Protein AF-A0A7Y3TWT4-F1 (afdb_monomer_lite)

Secondary structure (DSSP, 8-state):
--HHHHHHHHHHHHHHHHHHHHHHHHHHHHHHHHHHHHHHHHHHHHHH---SSPPPP-TTSS--HHHHHHHHHHHHHH--SEEE-SS-SHHHHHHHHHHHHHT--EEE-

Structure (mmCIF, N/CA/C/O backbone):
data_AF-A0A7Y3TWT4-F1
#
_entry.id   AF-A0A7Y3TWT4-F1
#
loop_
_atom_site.group_PDB
_atom_site.id
_atom_site.type_symbol
_atom_site.label_atom_id
_atom_site.label_alt_id
_atom_site.label_comp_id
_atom_site.label_asym_id
_atom_site.label_entity_id
_atom_site.label_seq_id
_atom_site.pdbx_PDB_ins_code
_atom_site.Cartn_x
_atom_site.Cartn_y
_atom_site.Cartn_z
_atom_site.occupancy
_atom_site.B_iso_or_equiv
_atom_site.auth_seq_id
_atom_site.auth_comp_id
_atom_site.auth_asym_id
_atom_site.auth_atom_id
_atom_site.pdbx_PDB_model_num
ATOM 1 N N . MET A 1 1 ? 29.626 -4.152 -54.087 1.00 56.84 1 MET A N 1
ATOM 2 C CA . MET A 1 1 ? 28.195 -3.924 -53.787 1.00 56.84 1 MET A CA 1
ATOM 3 C C . MET A 1 1 ? 27.822 -4.365 -52.361 1.00 56.84 1 MET A C 1
ATOM 5 O O . MET A 1 1 ? 26.790 -3.924 -51.886 1.00 56.84 1 MET A O 1
ATOM 9 N N . ASP A 1 2 ? 28.680 -5.113 -51.644 1.00 67.94 2 ASP A N 1
ATOM 10 C CA . ASP A 1 2 ? 28.385 -5.653 -50.298 1.00 67.94 2 ASP A CA 1
ATOM 11 C C . ASP A 1 2 ? 28.730 -4.767 -49.086 1.00 67.94 2 ASP A C 1
ATOM 13 O O . ASP A 1 2 ? 28.070 -4.869 -48.056 1.00 67.94 2 ASP A O 1
ATOM 17 N N . GLN A 1 3 ? 29.730 -3.884 -49.170 1.00 75.25 3 GLN A N 1
ATOM 18 C CA . GLN A 1 3 ? 30.222 -3.148 -47.988 1.00 75.25 3 GLN A CA 1
ATOM 19 C C . GLN A 1 3 ? 29.195 -2.168 -47.404 1.00 75.25 3 GLN A C 1
ATOM 21 O O . GLN A 1 3 ? 28.999 -2.120 -46.197 1.00 75.25 3 GLN 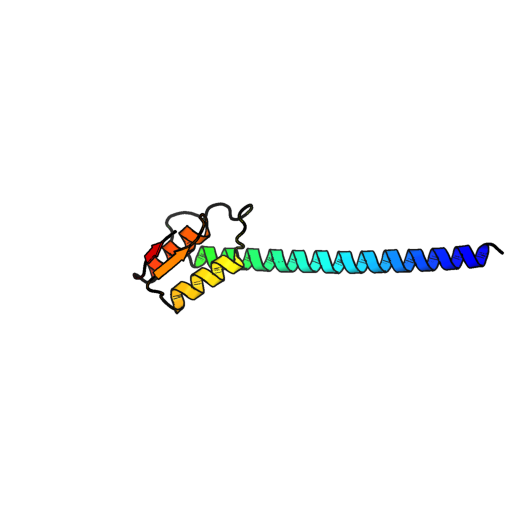A O 1
ATOM 26 N N . ASN A 1 4 ? 28.456 -1.460 -48.260 1.00 84.75 4 ASN A N 1
ATOM 27 C CA . ASN A 1 4 ? 27.462 -0.480 -47.816 1.00 84.75 4 ASN A CA 1
ATOM 28 C C . ASN A 1 4 ? 26.247 -1.149 -47.139 1.00 84.75 4 ASN A C 1
ATOM 30 O O . ASN A 1 4 ? 25.666 -0.599 -46.210 1.00 84.75 4 ASN A O 1
ATOM 34 N N . ILE A 1 5 ? 25.883 -2.361 -47.579 1.00 90.06 5 ILE A N 1
ATOM 35 C CA . ILE A 1 5 ? 24.805 -3.156 -46.970 1.00 90.06 5 ILE A CA 1
ATOM 36 C C . ILE A 1 5 ? 25.256 -3.705 -45.611 1.00 90.06 5 ILE A C 1
ATOM 38 O O . ILE A 1 5 ? 24.482 -3.682 -44.653 1.00 90.06 5 ILE A O 1
ATOM 42 N N . GLN A 1 6 ? 26.509 -4.163 -45.507 1.00 89.56 6 GLN A N 1
ATOM 43 C CA . GLN A 1 6 ? 27.085 -4.584 -44.228 1.00 89.56 6 GLN A CA 1
ATOM 44 C C . GLN A 1 6 ? 27.139 -3.427 -43.221 1.00 89.56 6 GLN A C 1
ATOM 46 O O . GLN A 1 6 ? 26.727 -3.612 -42.076 1.00 89.56 6 GLN A O 1
ATOM 51 N N . ASP A 1 7 ? 27.556 -2.232 -43.640 1.00 93.44 7 ASP A N 1
ATOM 52 C CA . ASP A 1 7 ? 27.631 -1.053 -42.767 1.00 93.44 7 ASP A CA 1
ATOM 53 C C . ASP A 1 7 ? 26.245 -0.589 -42.285 1.00 93.44 7 ASP A C 1
ATOM 55 O O . ASP A 1 7 ? 26.057 -0.277 -41.103 1.00 93.44 7 ASP A O 1
ATOM 59 N N . GLU A 1 8 ? 25.241 -0.604 -43.169 1.00 94.06 8 GLU A N 1
ATOM 60 C CA . GLU A 1 8 ? 23.843 -0.311 -42.831 1.00 94.06 8 GLU A CA 1
ATOM 61 C C . GLU A 1 8 ? 23.311 -1.304 -41.782 1.00 94.06 8 GLU A C 1
ATOM 63 O O . GLU A 1 8 ? 22.724 -0.899 -40.773 1.00 94.06 8 GLU A O 1
ATOM 68 N N . LEU A 1 9 ? 23.574 -2.603 -41.970 1.00 93.12 9 LEU A N 1
ATOM 69 C CA . LEU A 1 9 ? 23.145 -3.655 -41.049 1.00 93.12 9 LEU A CA 1
ATOM 70 C C . LEU A 1 9 ? 23.826 -3.526 -39.679 1.00 93.12 9 LEU A C 1
ATOM 72 O O . LEU A 1 9 ? 23.158 -3.610 -38.645 1.00 93.12 9 LEU A O 1
ATOM 76 N N . VAL A 1 10 ? 25.136 -3.262 -39.651 1.00 95.81 10 VAL A N 1
ATOM 77 C CA . VAL A 1 10 ? 25.893 -3.032 -38.408 1.00 95.81 10 VAL A CA 1
ATOM 78 C C . VAL A 1 10 ? 25.343 -1.818 -37.661 1.00 95.81 10 VAL A C 1
ATOM 80 O O . VAL A 1 10 ? 25.154 -1.868 -36.441 1.00 95.81 10 VAL A O 1
ATOM 83 N N . LYS A 1 11 ? 25.014 -0.738 -38.374 1.00 95.75 11 LYS A N 1
ATOM 84 C CA . LYS A 1 11 ? 24.414 0.463 -37.783 1.00 95.75 11 LYS A CA 1
ATOM 85 C C . LYS A 1 11 ? 23.027 0.183 -37.201 1.00 95.75 11 LYS A C 1
ATOM 87 O O . LYS A 1 11 ? 22.735 0.620 -36.084 1.00 95.75 11 LYS A O 1
ATOM 92 N N . GLN A 1 12 ? 22.181 -0.563 -37.913 1.00 95.56 12 GLN A N 1
ATOM 93 C CA . GLN A 1 12 ? 20.860 -0.969 -37.422 1.00 95.56 12 GLN A CA 1
ATOM 94 C C . GLN A 1 12 ? 20.964 -1.844 -36.167 1.00 95.56 12 GLN A C 1
ATOM 96 O O . GLN A 1 12 ? 20.315 -1.542 -35.161 1.00 95.56 12 GLN A O 1
ATOM 101 N N . LEU A 1 13 ? 21.836 -2.856 -36.185 1.00 95.50 13 LEU A N 1
ATOM 102 C CA . LEU A 1 13 ? 22.077 -3.733 -35.040 1.00 95.50 13 LEU A CA 1
ATOM 103 C C . LEU A 1 13 ? 22.586 -2.943 -33.827 1.00 95.50 13 LEU A C 1
ATOM 105 O O . LEU A 1 13 ? 22.070 -3.104 -32.722 1.00 95.50 13 LEU A O 1
ATOM 109 N N . THR A 1 14 ? 23.533 -2.025 -34.036 1.00 97.00 14 THR A N 1
ATOM 110 C CA . THR A 1 14 ? 24.082 -1.169 -32.970 1.00 97.00 14 THR A CA 1
ATOM 111 C C . THR A 1 14 ? 22.994 -0.305 -32.332 1.00 97.00 14 THR A C 1
ATOM 113 O O . THR A 1 14 ? 22.903 -0.207 -31.106 1.00 97.00 14 THR A O 1
ATOM 116 N N . ASN A 1 15 ? 22.114 0.286 -33.146 1.00 96.62 15 ASN A N 1
ATOM 117 C CA . ASN A 1 15 ? 20.988 1.075 -32.650 1.00 96.62 15 ASN A CA 1
ATOM 118 C C . ASN A 1 15 ? 19.986 0.220 -31.862 1.00 96.62 15 ASN A C 1
ATOM 120 O O . ASN A 1 15 ? 19.465 0.670 -30.838 1.00 96.62 15 ASN A O 1
ATOM 124 N N . GLN A 1 16 ? 19.736 -1.014 -32.303 1.00 96.50 16 GLN A N 1
ATOM 125 C CA . GLN A 1 16 ? 18.836 -1.937 -31.619 1.00 96.50 16 GLN A CA 1
ATOM 126 C C . GLN A 1 16 ? 19.406 -2.389 -30.269 1.00 96.50 16 GLN A C 1
ATOM 128 O O . GLN A 1 16 ? 18.696 -2.314 -29.265 1.00 96.50 16 GLN A O 1
ATOM 133 N N . VAL A 1 17 ? 20.691 -2.757 -30.213 1.00 97.00 17 VAL A N 1
ATOM 134 C CA . VAL A 1 17 ? 21.400 -3.089 -28.962 1.00 97.00 17 VAL A CA 1
ATOM 135 C C . VAL A 1 17 ? 21.363 -1.907 -27.995 1.00 97.00 17 VAL A C 1
ATOM 137 O O . VAL A 1 17 ? 20.999 -2.070 -26.832 1.00 97.00 17 VAL A O 1
ATOM 140 N N . ARG A 1 18 ? 21.637 -0.689 -28.476 1.00 97.19 18 ARG A N 1
ATOM 141 C CA . ARG A 1 18 ? 21.572 0.522 -27.646 1.00 97.19 18 ARG A CA 1
ATOM 142 C C . ARG A 1 18 ? 20.171 0.762 -27.082 1.00 97.19 18 ARG A C 1
ATOM 144 O O . ARG A 1 18 ? 20.027 1.105 -25.911 1.00 97.19 18 ARG A O 1
ATOM 151 N N . LYS A 1 19 ? 19.128 0.584 -27.899 1.00 96.38 19 LYS A N 1
ATOM 152 C CA . LYS A 1 19 ? 17.735 0.743 -27.462 1.00 96.38 19 LYS A CA 1
ATOM 153 C C . LYS A 1 19 ? 17.356 -0.295 -26.403 1.00 96.38 19 LYS A C 1
ATOM 155 O O . LYS A 1 19 ? 16.709 0.066 -25.423 1.00 96.38 19 LYS A O 1
ATOM 160 N N . LEU A 1 20 ? 17.771 -1.549 -26.586 1.00 96.50 20 LEU A N 1
ATOM 161 C CA . LEU A 1 20 ? 17.533 -2.629 -25.627 1.00 96.50 20 LEU A CA 1
ATOM 162 C C . LEU A 1 20 ? 18.244 -2.371 -24.296 1.00 96.50 20 LEU A C 1
ATOM 164 O O . LEU A 1 20 ? 17.589 -2.451 -23.260 1.00 96.50 20 LEU A O 1
ATOM 168 N N . ASN A 1 21 ? 19.518 -1.972 -24.321 1.00 97.31 21 ASN A N 1
ATOM 169 C CA . ASN A 1 21 ? 20.269 -1.644 -23.105 1.00 97.31 21 ASN A CA 1
ATOM 170 C C . ASN A 1 21 ? 19.605 -0.500 -22.333 1.00 97.31 21 ASN A C 1
ATOM 172 O O . ASN A 1 21 ? 19.312 -0.644 -21.150 1.00 97.31 21 ASN A O 1
ATOM 176 N N . ASN A 1 22 ? 19.246 0.592 -23.015 1.00 96.56 22 ASN A N 1
ATOM 177 C CA . ASN A 1 22 ? 18.547 1.711 -22.378 1.00 96.56 22 ASN A CA 1
ATOM 178 C C . ASN A 1 22 ? 17.199 1.284 -21.769 1.00 96.56 22 ASN A C 1
ATOM 180 O O . ASN A 1 22 ? 16.795 1.791 -20.723 1.00 96.56 22 ASN A O 1
ATOM 184 N N . GLN A 1 23 ? 16.471 0.374 -22.425 1.00 96.19 23 GLN A N 1
ATOM 185 C CA . GLN A 1 23 ? 15.214 -0.149 -21.890 1.00 96.19 23 GLN A CA 1
ATOM 186 C C . GLN A 1 23 ? 15.452 -1.031 -20.661 1.00 96.19 23 GLN A C 1
ATOM 188 O O . GLN A 1 23 ? 14.715 -0.918 -19.683 1.00 96.19 23 GLN A O 1
ATOM 193 N N . GLN A 1 24 ? 16.479 -1.880 -20.687 1.00 96.06 24 GLN A N 1
ATOM 194 C CA . GLN A 1 24 ? 16.866 -2.705 -19.546 1.00 96.06 24 GLN A CA 1
ATOM 195 C C . GLN A 1 24 ? 17.288 -1.846 -18.354 1.00 96.06 24 GLN A C 1
ATOM 197 O O . GLN A 1 24 ? 16.792 -2.074 -17.255 1.00 96.06 24 GLN A O 1
ATOM 202 N N . GLU A 1 25 ? 18.108 -0.817 -18.565 1.00 96.31 25 GLU A N 1
ATOM 203 C CA . GLU A 1 25 ? 18.514 0.124 -17.515 1.00 96.31 25 GLU A CA 1
ATOM 204 C C . GLU A 1 25 ? 17.307 0.807 -16.864 1.00 96.31 25 GLU A C 1
ATOM 206 O O . GLU A 1 25 ? 17.202 0.864 -15.638 1.00 96.31 25 GLU A O 1
ATOM 211 N N . ARG A 1 26 ? 16.345 1.269 -17.674 1.00 95.06 26 ARG A N 1
ATOM 212 C CA . ARG A 1 26 ? 15.096 1.863 -17.171 1.00 95.06 26 ARG A CA 1
ATOM 213 C C . ARG A 1 26 ? 14.260 0.859 -16.385 1.00 95.06 26 ARG A C 1
ATOM 215 O O . ARG A 1 26 ? 13.745 1.204 -15.325 1.00 95.06 26 ARG A O 1
ATOM 222 N N . ASN A 1 27 ? 14.141 -0.370 -16.883 1.00 96.06 27 ASN A N 1
ATOM 223 C CA . ASN A 1 27 ? 13.387 -1.428 -16.216 1.00 96.06 27 ASN A CA 1
ATOM 224 C C . ASN A 1 27 ? 14.019 -1.798 -14.870 1.00 96.06 27 ASN A C 1
ATOM 226 O O . ASN A 1 27 ? 13.302 -1.913 -13.881 1.00 96.06 27 ASN A O 1
ATOM 230 N N . ILE A 1 28 ? 15.346 -1.946 -14.819 1.00 96.50 28 ILE A N 1
ATOM 231 C CA . ILE A 1 28 ? 16.085 -2.240 -13.587 1.00 96.50 28 ILE A CA 1
ATOM 232 C C . ILE A 1 28 ? 15.890 -1.105 -12.591 1.00 96.50 28 ILE A C 1
ATOM 234 O O . ILE A 1 28 ? 15.497 -1.360 -11.458 1.00 96.50 28 ILE A O 1
ATOM 238 N N . LYS A 1 29 ? 16.092 0.146 -13.020 1.00 96.31 29 LYS A N 1
ATOM 239 C CA . LYS A 1 29 ? 15.890 1.307 -12.151 1.00 96.31 29 LYS A CA 1
ATOM 240 C C . LYS A 1 29 ? 14.470 1.342 -11.582 1.00 96.31 29 LYS A C 1
ATOM 242 O O . LYS A 1 29 ? 14.303 1.446 -10.375 1.00 96.31 29 LYS A O 1
ATOM 247 N N . SER A 1 30 ? 13.458 1.161 -12.431 1.00 94.81 30 SER A N 1
ATOM 248 C CA . SER A 1 30 ? 12.058 1.130 -11.999 1.00 94.81 30 SER A CA 1
ATOM 249 C C . SER A 1 30 ? 11.769 -0.000 -11.008 1.00 94.81 30 SER A C 1
ATOM 251 O O . SER A 1 30 ? 11.017 0.207 -10.060 1.00 94.81 30 SER A O 1
ATOM 253 N N . GLN A 1 31 ? 12.336 -1.192 -11.213 1.00 93.94 31 GLN A N 1
ATOM 254 C CA . GLN A 1 31 ? 12.165 -2.317 -10.289 1.00 93.94 31 GLN A CA 1
ATOM 255 C C . GLN A 1 31 ? 12.841 -2.043 -8.946 1.00 93.94 31 GLN A C 1
ATOM 257 O O . GLN A 1 31 ? 12.264 -2.323 -7.899 1.00 93.94 31 GLN A O 1
ATOM 262 N N . VAL A 1 32 ? 14.043 -1.468 -8.972 1.00 95.50 32 VAL A N 1
ATOM 263 C CA . VAL A 1 32 ? 14.787 -1.080 -7.772 1.00 95.50 32 VAL A CA 1
ATOM 264 C C . VAL A 1 32 ? 14.003 -0.036 -6.973 1.00 95.50 32 VAL A C 1
ATOM 266 O O . VAL A 1 32 ? 13.756 -0.252 -5.787 1.00 95.50 32 VAL A O 1
ATOM 269 N N . ASP A 1 33 ? 13.520 1.029 -7.615 1.00 94.31 33 ASP A N 1
ATOM 270 C CA . ASP A 1 33 ? 12.710 2.076 -6.973 1.00 94.31 33 ASP A CA 1
ATOM 271 C C . ASP A 1 33 ? 11.412 1.501 -6.362 1.00 94.31 33 ASP A C 1
ATOM 273 O O . ASP A 1 33 ? 11.010 1.858 -5.248 1.00 94.31 33 ASP A O 1
ATOM 277 N N . GLN A 1 34 ? 10.776 0.546 -7.051 1.00 90.69 34 GLN A N 1
ATOM 278 C CA . GLN A 1 34 ? 9.586 -0.148 -6.557 1.00 90.69 34 GLN A CA 1
ATOM 279 C C . GLN A 1 34 ? 9.894 -1.037 -5.340 1.00 90.69 34 GLN A C 1
ATOM 281 O O . GLN A 1 34 ? 9.111 -1.068 -4.387 1.00 90.69 34 GLN A O 1
ATOM 286 N N . ILE A 1 35 ? 11.021 -1.756 -5.347 1.00 91.56 35 ILE A N 1
ATOM 287 C CA . ILE A 1 35 ? 11.464 -2.576 -4.210 1.00 91.56 35 ILE A CA 1
ATOM 288 C C . ILE A 1 35 ? 11.761 -1.686 -3.003 1.00 91.56 35 ILE A C 1
ATOM 290 O O . ILE A 1 35 ? 11.302 -1.995 -1.903 1.00 91.56 35 ILE A O 1
ATOM 294 N N . TYR A 1 36 ? 12.470 -0.570 -3.201 1.00 93.75 36 TYR A N 1
ATOM 295 C CA . TYR A 1 36 ? 12.748 0.389 -2.132 1.00 93.75 36 TYR A CA 1
ATOM 296 C C . TYR A 1 36 ? 11.460 0.922 -1.506 1.00 93.75 36 TYR A C 1
ATOM 298 O O . TYR A 1 36 ? 11.316 0.876 -0.287 1.00 93.75 36 TYR A O 1
ATOM 306 N N . THR A 1 37 ? 10.494 1.336 -2.329 1.00 91.00 37 THR A N 1
ATOM 307 C CA . THR A 1 37 ? 9.196 1.845 -1.856 1.00 91.00 37 THR A CA 1
ATOM 308 C C . THR A 1 37 ? 8.433 0.805 -1.030 1.00 91.00 37 THR A C 1
ATOM 310 O O . THR A 1 37 ? 7.881 1.123 0.027 1.00 91.00 37 THR A O 1
ATOM 313 N N . GLN A 1 38 ? 8.407 -0.455 -1.478 1.00 91.50 38 GLN A N 1
ATOM 314 C CA . GLN A 1 38 ? 7.745 -1.538 -0.744 1.00 91.50 38 GLN A CA 1
ATOM 315 C C . GLN A 1 38 ? 8.464 -1.871 0.565 1.00 91.50 38 GLN A C 1
ATOM 317 O O . GLN A 1 38 ? 7.803 -2.107 1.574 1.00 91.50 38 GLN A O 1
ATOM 322 N N . LEU A 1 39 ? 9.798 -1.866 0.573 1.00 92.25 39 LEU A N 1
ATOM 323 C CA . LEU A 1 39 ? 10.584 -2.114 1.778 1.00 92.25 39 LEU A CA 1
ATOM 324 C C . LEU A 1 39 ? 10.387 -0.996 2.808 1.00 92.25 39 LEU A C 1
ATOM 326 O O . LEU A 1 39 ? 10.114 -1.271 3.975 1.00 92.25 39 LEU A O 1
ATOM 330 N N . GLU A 1 40 ? 10.467 0.260 2.374 1.00 93.44 40 GLU A N 1
ATOM 331 C CA . GLU A 1 40 ? 10.212 1.418 3.227 1.00 93.44 40 GLU A CA 1
ATOM 332 C C . GLU A 1 40 ? 8.793 1.363 3.808 1.00 93.44 40 GLU A C 1
ATOM 334 O O . GLU A 1 40 ? 8.590 1.480 5.019 1.00 93.44 40 GLU A O 1
ATOM 339 N N . SER A 1 41 ? 7.802 1.099 2.956 1.00 91.75 41 SER A N 1
ATOM 340 C CA . SER A 1 41 ? 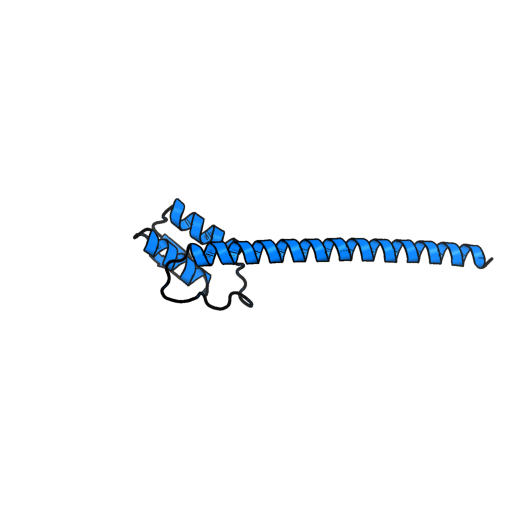6.411 0.985 3.385 1.00 91.75 41 SER A CA 1
ATOM 341 C C . SER A 1 41 ? 6.191 -0.161 4.364 1.00 91.75 41 SER A C 1
ATOM 343 O O . SER A 1 41 ? 5.432 -0.013 5.319 1.00 91.75 41 SER A O 1
ATOM 345 N N . PHE A 1 42 ? 6.876 -1.287 4.164 1.00 91.56 42 PHE A N 1
ATOM 346 C CA . PHE A 1 42 ? 6.836 -2.412 5.086 1.00 91.56 42 PHE A CA 1
ATOM 347 C C . PHE A 1 42 ? 7.370 -2.029 6.469 1.00 91.56 42 PHE A C 1
ATOM 349 O O . PHE A 1 42 ? 6.712 -2.316 7.469 1.00 91.56 42 PHE A O 1
ATOM 356 N N . PHE A 1 43 ? 8.497 -1.314 6.542 1.00 91.56 43 PHE A N 1
ATOM 357 C CA . PHE A 1 43 ? 9.030 -0.822 7.815 1.00 91.56 43 PHE A CA 1
ATOM 358 C C . PHE A 1 43 ? 8.058 0.128 8.519 1.00 91.56 43 PHE A C 1
ATOM 360 O O . PHE A 1 43 ? 7.786 -0.027 9.714 1.00 91.56 43 PHE A O 1
ATOM 367 N N . TRP A 1 44 ? 7.488 1.087 7.785 1.00 92.12 44 TRP A N 1
ATOM 368 C CA . TRP A 1 44 ? 6.494 2.006 8.339 1.00 92.12 44 TRP A CA 1
ATOM 369 C C . TRP A 1 44 ? 5.230 1.285 8.809 1.00 92.12 44 TRP A C 1
ATOM 371 O O . TRP A 1 44 ? 4.684 1.630 9.861 1.00 92.12 44 TRP A O 1
ATOM 381 N N . LEU A 1 45 ? 4.777 0.276 8.063 1.00 92.31 45 LEU A N 1
ATOM 382 C CA . LEU A 1 45 ? 3.622 -0.539 8.421 1.00 92.31 45 LEU A CA 1
ATOM 383 C C . LEU A 1 45 ? 3.904 -1.336 9.693 1.00 92.31 45 LEU A C 1
ATOM 385 O O . LEU A 1 45 ? 3.142 -1.226 10.648 1.00 92.31 45 LEU A O 1
ATOM 389 N N . GLN A 1 46 ? 5.020 -2.064 9.750 1.00 90.62 46 GLN A N 1
ATOM 390 C CA . GLN A 1 46 ? 5.401 -2.867 10.914 1.00 90.62 46 GLN A CA 1
ATOM 391 C C . GLN A 1 46 ? 5.511 -2.015 12.187 1.00 90.62 46 GLN A C 1
ATOM 393 O O . GLN A 1 46 ? 5.123 -2.466 13.259 1.00 90.62 46 GLN A O 1
ATOM 398 N N . ARG A 1 47 ? 5.992 -0.770 12.072 1.00 91.19 47 ARG A N 1
ATOM 399 C CA . ARG A 1 47 ? 6.042 0.182 13.192 1.00 91.19 47 ARG A CA 1
ATOM 400 C C . ARG A 1 47 ? 4.661 0.698 13.610 1.00 91.19 47 ARG A C 1
ATOM 402 O O . ARG A 1 47 ? 4.472 1.040 14.773 1.00 91.19 47 ARG A O 1
ATOM 409 N N . SER A 1 48 ? 3.734 0.820 12.663 1.00 91.00 48 SER A N 1
ATOM 410 C CA . SER A 1 48 ? 2.390 1.359 12.909 1.00 91.00 48 SER A CA 1
ATOM 411 C C . SER A 1 48 ? 1.441 0.321 13.505 1.00 91.00 48 SER A C 1
ATOM 413 O O . SER A 1 48 ? 0.539 0.682 14.262 1.00 91.00 48 SER A O 1
ATOM 415 N N . LEU A 1 49 ? 1.637 -0.953 13.160 1.00 92.50 49 LEU A N 1
ATOM 416 C CA . LEU A 1 49 ? 0.820 -2.050 13.657 1.00 92.50 49 LEU A CA 1
ATOM 417 C C . LEU A 1 49 ? 1.063 -2.293 15.148 1.00 92.50 49 LEU A C 1
ATOM 419 O O . LEU A 1 49 ? 2.196 -2.262 15.625 1.00 92.50 49 LEU A O 1
ATOM 423 N N . LYS A 1 50 ? -0.011 -2.597 15.880 1.00 89.88 50 LYS A N 1
ATOM 424 C CA . LYS A 1 50 ? 0.040 -2.939 17.314 1.00 89.88 50 LYS A CA 1
ATOM 425 C C . LYS A 1 50 ? -0.289 -4.407 17.589 1.00 89.88 50 LYS A C 1
ATOM 427 O O . LYS A 1 50 ? -0.676 -4.750 18.711 1.00 89.88 50 LYS A O 1
ATOM 432 N N . LEU A 1 51 ? -0.213 -5.258 16.569 1.00 83.62 51 LEU A N 1
ATOM 433 C CA . LEU A 1 51 ? -0.509 -6.685 16.668 1.00 83.62 51 LEU A CA 1
ATOM 434 C C . LEU A 1 51 ? 0.475 -7.383 17.617 1.00 83.62 51 LEU A C 1
ATOM 436 O O . LEU A 1 51 ? 1.670 -7.094 17.621 1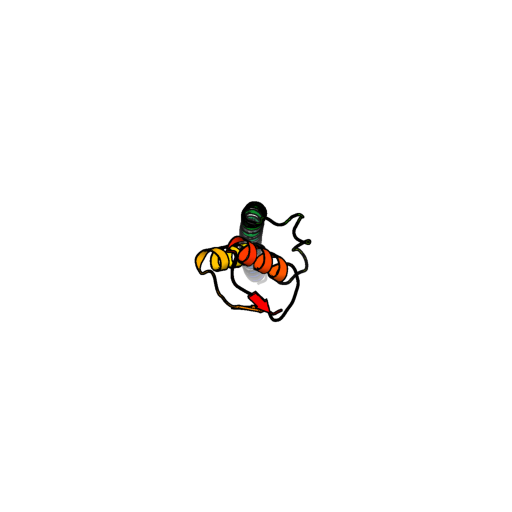.00 83.62 51 LEU A O 1
ATOM 440 N N . GLN A 1 52 ? -0.027 -8.333 18.408 1.00 77.62 52 GLN A N 1
ATOM 441 C CA . GLN A 1 52 ? 0.827 -9.264 19.146 1.00 77.62 52 GLN A CA 1
ATOM 442 C C . GLN A 1 52 ? 1.271 -10.364 18.173 1.00 77.62 52 GLN A C 1
ATOM 444 O O . GLN A 1 52 ? 0.592 -11.373 18.015 1.00 77.62 52 GLN A O 1
ATOM 449 N N . GLY A 1 53 ? 2.365 -10.117 17.450 1.00 77.06 53 GLY A N 1
ATOM 450 C CA . GLY A 1 53 ? 2.913 -11.023 16.437 1.00 77.06 53 GLY A CA 1
ATOM 451 C C . GLY A 1 53 ? 3.368 -10.291 15.174 1.00 77.06 53 GLY A C 1
ATOM 452 O O . GLY A 1 53 ? 3.183 -9.083 15.035 1.00 77.06 53 GLY A O 1
ATOM 453 N N . SER A 1 54 ? 3.980 -11.020 14.243 1.00 76.50 54 SER A N 1
ATOM 454 C CA . SER A 1 54 ? 4.341 -10.491 12.926 1.00 76.50 54 SER A CA 1
ATOM 455 C C . SER A 1 54 ? 3.196 -10.669 11.930 1.00 76.50 54 SER A C 1
ATOM 457 O O . SER A 1 54 ? 2.419 -11.619 12.029 1.00 76.50 54 SER A O 1
ATOM 459 N N . LEU A 1 55 ? 3.137 -9.808 10.911 1.00 81.56 55 LEU A N 1
ATOM 460 C CA . LEU A 1 55 ? 2.339 -10.113 9.723 1.00 81.56 55 LEU A CA 1
ATOM 461 C C . LEU A 1 55 ? 2.811 -11.437 9.093 1.00 81.56 55 LEU A C 1
ATOM 463 O O . LEU A 1 55 ? 4.002 -11.762 9.181 1.00 81.56 55 LEU A O 1
ATOM 467 N N . PRO A 1 56 ? 1.914 -12.188 8.430 1.00 81.50 56 PRO A N 1
ATOM 468 C CA . PRO A 1 56 ? 2.337 -13.290 7.581 1.00 81.50 56 PRO A CA 1
ATOM 469 C C . PRO A 1 56 ? 3.258 -12.765 6.466 1.00 81.50 56 PRO A C 1
ATOM 471 O O . PRO A 1 56 ? 3.202 -11.577 6.125 1.00 81.50 56 PRO A O 1
ATOM 474 N N . PRO A 1 57 ? 4.097 -13.627 5.865 1.00 78.75 57 PRO A N 1
ATOM 475 C CA . PRO A 1 57 ? 4.903 -13.241 4.716 1.00 78.75 57 PRO A CA 1
ATOM 476 C C . PRO A 1 57 ? 4.028 -12.618 3.622 1.00 78.75 57 PRO A C 1
ATOM 478 O O . PRO A 1 57 ? 3.107 -13.252 3.116 1.00 78.75 57 PRO A O 1
ATOM 481 N N . LEU A 1 58 ? 4.321 -11.368 3.258 1.00 81.56 58 LEU A N 1
ATOM 482 C CA . LEU A 1 58 ? 3.544 -10.628 2.255 1.00 81.56 58 LEU A CA 1
ATOM 483 C C . LEU A 1 58 ? 3.889 -11.047 0.819 1.00 81.56 58 LEU A C 1
ATOM 485 O O . LEU A 1 58 ? 3.132 -10.793 -0.114 1.00 81.56 58 LEU A O 1
ATOM 489 N N . ARG A 1 59 ? 5.035 -11.711 0.624 1.00 68.25 59 ARG A N 1
ATOM 490 C CA . ARG A 1 59 ? 5.447 -12.219 -0.687 1.00 68.25 59 ARG A CA 1
ATOM 491 C C . ARG A 1 59 ? 4.542 -13.388 -1.092 1.00 68.25 59 ARG A C 1
ATOM 493 O O . ARG A 1 59 ? 4.354 -14.314 -0.312 1.00 68.25 59 ARG A O 1
ATOM 500 N N . GLY A 1 60 ? 4.030 -13.357 -2.322 1.00 64.62 60 GLY A N 1
ATOM 501 C CA . GLY A 1 60 ? 3.124 -14.383 -2.861 1.00 64.62 60 GLY A CA 1
ATOM 502 C C . GLY A 1 60 ? 1.637 -14.060 -2.691 1.00 64.62 60 GLY A C 1
ATOM 503 O O . GLY A 1 60 ? 0.805 -14.763 -3.253 1.00 64.62 60 GLY A O 1
ATOM 504 N N . TRP A 1 61 ? 1.307 -12.978 -1.983 1.00 66.69 61 TRP A N 1
ATOM 505 C CA . TRP A 1 61 ? -0.045 -12.427 -1.917 1.00 66.69 61 TRP A CA 1
ATOM 506 C C . TRP A 1 61 ? -0.180 -11.261 -2.909 1.00 66.69 61 TRP A C 1
ATOM 508 O O . TRP A 1 61 ? 0.807 -10.575 -3.176 1.00 66.69 61 TRP A O 1
ATOM 518 N N . PRO A 1 62 ? -1.379 -11.002 -3.461 1.00 76.19 62 PRO A N 1
ATOM 519 C CA . PRO A 1 62 ? -1.584 -9.949 -4.462 1.00 76.19 62 PRO A CA 1
ATOM 520 C C . PRO A 1 62 ? -1.410 -8.524 -3.910 1.00 76.19 62 PRO A C 1
ATOM 522 O O . PRO A 1 62 ? -1.419 -7.565 -4.677 1.00 76.19 62 PRO A O 1
ATOM 525 N N . VAL A 1 63 ? -1.271 -8.370 -2.590 1.00 83.12 63 VAL A N 1
ATOM 526 C CA . VAL A 1 63 ? -1.229 -7.077 -1.910 1.00 83.12 63 VAL A CA 1
ATOM 527 C C . VAL A 1 63 ? 0.201 -6.666 -1.557 1.00 83.12 63 VAL A C 1
ATOM 529 O O . VAL A 1 63 ? 0.956 -7.436 -0.964 1.00 83.12 63 VAL A O 1
ATOM 532 N N . SER A 1 64 ? 0.573 -5.432 -1.895 1.00 89.69 64 SER A N 1
ATOM 533 C CA . SER A 1 64 ? 1.902 -4.883 -1.625 1.00 89.69 64 SER A CA 1
ATOM 534 C C . SER A 1 64 ? 1.961 -4.111 -0.291 1.00 89.69 64 SER A C 1
ATOM 536 O O . SER A 1 64 ? 0.939 -3.604 0.188 1.00 89.69 64 SER A O 1
ATOM 538 N N . PRO A 1 65 ? 3.144 -3.988 0.345 1.00 90.88 65 PRO A N 1
ATOM 539 C CA . PRO A 1 65 ? 3.276 -3.295 1.630 1.00 90.88 65 PRO A CA 1
ATOM 540 C C . PRO A 1 65 ? 2.885 -1.810 1.609 1.00 90.88 65 PRO A C 1
ATOM 542 O O . PRO A 1 65 ? 2.345 -1.305 2.591 1.00 90.88 65 PRO A O 1
ATOM 545 N N . ASP A 1 66 ? 3.133 -1.105 0.506 1.00 92.19 66 ASP A N 1
ATOM 546 C CA . ASP A 1 66 ? 2.747 0.298 0.302 1.00 92.19 66 ASP A CA 1
ATOM 547 C C . ASP A 1 66 ? 1.227 0.478 0.264 1.00 92.19 66 ASP A C 1
ATOM 549 O O . ASP A 1 66 ? 0.695 1.399 0.893 1.00 92.19 66 ASP A O 1
ATOM 553 N N . PHE A 1 67 ? 0.511 -0.453 -0.370 1.00 93.50 67 PHE A N 1
ATOM 554 C CA . PHE A 1 67 ? -0.945 -0.487 -0.307 1.00 93.50 67 PHE A CA 1
ATOM 555 C C . PHE A 1 67 ? -1.438 -0.732 1.123 1.00 93.50 67 PHE A C 1
ATOM 557 O O . PHE A 1 67 ? -2.296 0.008 1.604 1.00 93.50 67 PHE A O 1
ATOM 564 N N . LEU A 1 68 ? -0.882 -1.723 1.828 1.00 94.75 68 LEU A N 1
ATOM 565 C CA . LEU A 1 68 ? -1.280 -2.030 3.207 1.00 94.75 68 LEU A CA 1
ATOM 566 C C . LEU A 1 68 ? -1.025 -0.855 4.160 1.00 94.75 68 LEU A C 1
ATOM 568 O O . LEU A 1 68 ? -1.876 -0.544 4.993 1.00 94.75 68 LEU A O 1
ATOM 572 N N . LEU A 1 69 ? 0.107 -0.160 4.014 1.00 95.75 69 LEU A N 1
ATOM 573 C CA . LEU A 1 69 ? 0.402 1.051 4.777 1.00 95.75 69 LEU A CA 1
ATOM 574 C C . LEU A 1 69 ? -0.620 2.157 4.500 1.00 95.75 69 LEU A C 1
ATOM 576 O O . LEU A 1 69 ? -1.105 2.796 5.438 1.00 95.75 69 LEU A O 1
ATOM 580 N N . ARG A 1 70 ? -0.958 2.383 3.225 1.00 97.00 70 ARG A N 1
ATOM 581 C CA . ARG A 1 70 ? -1.972 3.370 2.837 1.00 97.00 70 ARG A CA 1
ATOM 582 C C . ARG A 1 70 ? -3.339 3.012 3.414 1.00 97.00 70 ARG A C 1
ATOM 584 O O . ARG A 1 70 ? -3.985 3.885 3.985 1.00 97.00 70 ARG A O 1
ATOM 591 N N . LEU A 1 71 ? -3.747 1.749 3.311 1.00 97.06 71 LEU A N 1
ATOM 592 C CA . LEU A 1 71 ? -5.006 1.246 3.855 1.00 97.06 71 LEU A CA 1
ATOM 593 C C . LEU A 1 71 ? -5.076 1.449 5.373 1.00 97.06 71 LEU A C 1
ATOM 595 O O . LEU A 1 71 ? -6.040 2.027 5.868 1.00 97.06 71 LEU A O 1
ATOM 599 N N . HIS A 1 72 ? -4.029 1.049 6.101 1.00 97.69 72 HIS A N 1
ATOM 600 C CA . HIS A 1 72 ? -3.930 1.256 7.546 1.00 97.69 72 HIS A CA 1
ATOM 601 C C . HIS A 1 72 ? -4.103 2.735 7.915 1.00 97.69 72 HIS A C 1
ATOM 603 O O . HIS A 1 72 ? -4.954 3.077 8.735 1.00 97.69 72 HIS A O 1
ATOM 609 N N . ARG A 1 73 ? -3.324 3.629 7.286 1.00 98.19 73 ARG A N 1
ATOM 610 C CA . ARG A 1 73 ? -3.390 5.080 7.540 1.00 98.19 73 ARG A CA 1
ATOM 611 C C . ARG A 1 73 ? -4.778 5.642 7.262 1.00 98.19 73 ARG A C 1
ATOM 613 O O . ARG A 1 73 ? -5.307 6.370 8.095 1.00 98.19 73 ARG A O 1
ATOM 620 N N . TRP A 1 74 ? -5.376 5.254 6.139 1.00 98.50 74 TRP A N 1
ATOM 621 C CA . TRP A 1 74 ? -6.704 5.715 5.759 1.00 98.50 74 TRP A CA 1
ATOM 622 C C . TRP A 1 74 ? -7.759 5.319 6.799 1.00 98.50 74 TRP A C 1
ATOM 624 O O . TRP A 1 74 ? -8.559 6.160 7.201 1.00 98.50 74 TRP A O 1
ATOM 634 N N . ILE A 1 75 ? -7.720 4.079 7.305 1.00 98.50 75 ILE A N 1
ATOM 635 C CA . ILE A 1 75 ? -8.651 3.600 8.340 1.00 98.50 75 ILE A CA 1
ATOM 636 C C . ILE A 1 75 ? -8.440 4.348 9.661 1.00 98.50 75 ILE A C 1
ATOM 638 O O . ILE A 1 75 ? -9.420 4.759 10.281 1.00 98.50 75 ILE A O 1
ATOM 642 N N . ILE A 1 76 ? -7.192 4.549 10.095 1.00 98.31 76 ILE A N 1
ATOM 643 C CA . ILE A 1 76 ? -6.875 5.317 11.313 1.00 98.31 76 ILE A CA 1
ATOM 644 C C . ILE A 1 76 ? -7.412 6.754 11.220 1.00 98.31 76 ILE A C 1
ATOM 646 O O . ILE A 1 76 ? -8.001 7.258 12.174 1.00 98.31 76 ILE A O 1
ATOM 650 N N . GLU A 1 77 ? -7.243 7.400 10.068 1.00 98.38 77 GLU A N 1
ATOM 651 C CA . GLU A 1 77 ? -7.660 8.785 9.840 1.00 98.38 77 GLU A CA 1
ATOM 652 C C . GLU A 1 77 ? -9.185 8.933 9.738 1.00 98.38 77 GLU A C 1
ATOM 654 O O . GLU A 1 77 ? -9.778 9.760 10.429 1.00 98.38 77 GLU A O 1
ATOM 659 N N . HIS A 1 78 ? -9.836 8.107 8.915 1.00 98.38 78 HIS A N 1
ATOM 660 C CA . HIS A 1 78 ? -11.254 8.267 8.568 1.00 98.38 78 HIS A CA 1
ATOM 661 C C . HIS A 1 78 ? -12.197 7.525 9.518 1.00 98.38 78 HIS A C 1
ATOM 663 O O . HIS A 1 78 ? -13.400 7.786 9.533 1.00 98.38 78 HIS A O 1
ATOM 669 N N . LYS A 1 79 ? -11.663 6.587 10.308 1.00 98.06 79 LYS A N 1
ATOM 670 C CA . LYS A 1 79 ? -12.373 5.800 11.325 1.00 98.06 79 LYS A CA 1
ATOM 671 C C . LYS A 1 79 ? -13.723 5.238 10.840 1.00 98.06 79 LYS A C 1
ATOM 673 O O . LYS A 1 79 ? -14.750 5.466 11.492 1.00 98.06 79 LYS A O 1
ATOM 678 N N . PRO A 1 80 ? -13.751 4.505 9.712 1.00 98.12 80 PRO A N 1
ATOM 679 C CA . PRO A 1 80 ? -14.987 3.984 9.136 1.00 98.12 80 PRO A CA 1
ATOM 680 C C . PRO A 1 80 ? -15.732 3.078 10.124 1.00 98.12 80 PRO A C 1
ATOM 682 O O . PRO A 1 80 ? -15.129 2.302 10.864 1.00 98.12 80 PRO A O 1
ATOM 685 N N . LYS A 1 81 ? -17.068 3.146 10.115 1.00 98.12 81 LYS A N 1
ATOM 686 C CA . LYS A 1 81 ? -17.913 2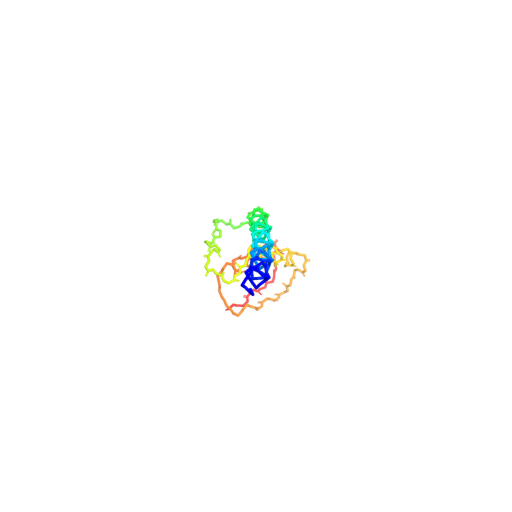.288 10.966 1.00 98.12 81 LYS A CA 1
ATOM 687 C C . LYS A 1 81 ? -18.002 0.852 10.447 1.00 98.12 81 LYS A C 1
ATOM 689 O O . LYS A 1 81 ? -18.171 -0.074 11.235 1.00 98.12 81 LYS A O 1
ATOM 694 N N . VAL A 1 82 ? -17.913 0.669 9.133 1.00 98.19 82 VAL A N 1
ATOM 695 C CA . VAL A 1 82 ? -18.036 -0.628 8.464 1.00 98.19 82 VAL A CA 1
ATOM 696 C C . VAL A 1 82 ? -17.010 -0.701 7.343 1.00 98.19 82 VAL A C 1
ATOM 698 O O . VAL A 1 82 ? -16.883 0.244 6.566 1.00 98.19 82 VAL A O 1
ATOM 701 N N . ILE A 1 83 ? -16.299 -1.821 7.263 1.00 98.25 83 ILE A N 1
ATOM 702 C CA . ILE A 1 83 ? -15.435 -2.189 6.140 1.00 98.25 83 ILE A CA 1
ATOM 703 C C . ILE A 1 83 ? -15.898 -3.556 5.641 1.00 98.25 83 ILE A C 1
ATOM 705 O O . ILE A 1 83 ? -16.153 -4.447 6.453 1.00 98.25 83 ILE A O 1
ATOM 709 N N . VAL A 1 84 ? -16.007 -3.711 4.322 1.00 97.88 84 VAL A N 1
ATOM 710 C CA . VAL A 1 84 ? -16.262 -4.999 3.670 1.00 97.88 84 VAL A CA 1
ATOM 711 C C . VAL A 1 84 ? -15.036 -5.366 2.840 1.00 97.88 84 VAL A C 1
ATOM 713 O O . VAL A 1 84 ? -14.615 -4.598 1.977 1.00 97.88 84 VAL A O 1
ATOM 716 N N . GLU A 1 85 ? -14.460 -6.523 3.124 1.00 96.19 85 GLU A N 1
ATOM 717 C CA . GLU A 1 85 ? -13.393 -7.165 2.368 1.00 96.19 85 GLU A CA 1
ATOM 718 C C . GLU A 1 85 ? -14.000 -8.323 1.563 1.00 96.19 85 GLU A C 1
ATOM 720 O O . GLU A 1 85 ? -14.942 -8.964 2.006 1.00 96.19 85 GLU A O 1
ATOM 725 N N . THR A 1 86 ? -13.506 -8.558 0.347 1.00 94.50 86 THR A N 1
ATOM 726 C CA . THR A 1 86 ? -13.944 -9.672 -0.519 1.00 94.50 86 THR A CA 1
ATOM 727 C C . THR A 1 86 ? -12.746 -10.565 -0.825 1.00 94.50 86 THR A C 1
ATOM 729 O O . THR A 1 86 ? -12.287 -10.689 -1.958 1.00 94.50 86 THR A O 1
ATOM 732 N N . GLY A 1 87 ? -12.156 -11.118 0.230 1.00 88.94 87 GLY A N 1
ATOM 733 C CA . GLY A 1 87 ? -10.891 -11.837 0.171 1.00 88.94 87 GLY A CA 1
ATOM 734 C C . GLY A 1 87 ? -10.367 -12.130 1.569 1.00 88.94 87 GLY A C 1
ATOM 735 O O . GLY A 1 87 ? -11.087 -11.994 2.544 1.00 88.94 87 GLY A O 1
ATOM 736 N N . SER A 1 88 ? -9.108 -12.545 1.676 1.00 87.25 88 SER A N 1
ATOM 737 C CA . SER A 1 88 ? -8.494 -12.838 2.973 1.00 87.25 88 SER A CA 1
ATOM 738 C C . SER A 1 88 ? -7.001 -12.525 2.960 1.00 87.25 88 SER A C 1
ATOM 740 O O . SER A 1 88 ? -6.411 -12.315 1.896 1.00 87.25 88 SER A O 1
ATOM 742 N N . GLY A 1 89 ? -6.379 -12.528 4.140 1.00 89.62 89 GLY A N 1
ATOM 743 C CA . GLY A 1 89 ? -4.927 -12.550 4.292 1.00 89.62 89 GLY A CA 1
ATOM 744 C C . GLY A 1 89 ? -4.388 -11.379 5.102 1.00 89.62 89 GLY A C 1
ATOM 745 O O . GLY A 1 89 ? -4.927 -11.008 6.144 1.00 89.62 89 GLY A O 1
ATOM 746 N N . ALA A 1 90 ? -3.276 -1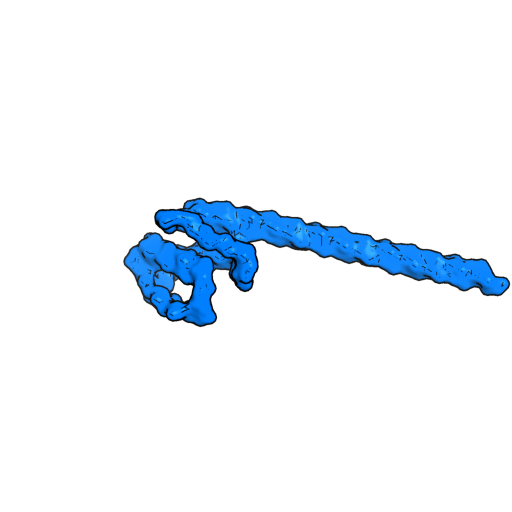0.803 4.642 1.00 91.44 90 ALA A N 1
ATOM 747 C CA . ALA A 1 90 ? -2.603 -9.726 5.364 1.00 91.44 90 ALA A CA 1
ATOM 748 C C . ALA A 1 90 ? -3.460 -8.453 5.474 1.00 91.44 90 ALA A C 1
ATOM 750 O O . ALA A 1 90 ? -3.399 -7.768 6.494 1.00 91.44 90 ALA A O 1
ATOM 751 N N . SER A 1 91 ? -4.279 -8.153 4.461 1.00 93.31 91 SER A N 1
ATOM 752 C CA . SER A 1 91 ? -5.226 -7.033 4.485 1.00 93.31 91 SER A CA 1
ATOM 753 C C . SER A 1 91 ? -6.235 -7.171 5.622 1.00 93.31 91 SER A C 1
ATOM 755 O O . SER A 1 91 ? -6.424 -6.205 6.358 1.00 93.31 91 SER A O 1
ATOM 757 N N . THR A 1 92 ? -6.774 -8.372 5.857 1.00 94.50 92 THR A N 1
ATOM 758 C CA . THR A 1 92 ? -7.684 -8.666 6.974 1.00 94.50 92 THR A CA 1
ATOM 759 C C . THR A 1 92 ? -7.058 -8.275 8.314 1.00 94.50 92 THR A C 1
ATOM 761 O O . THR A 1 92 ? -7.678 -7.578 9.116 1.00 94.50 92 THR A O 1
ATOM 764 N N . LEU A 1 93 ? -5.799 -8.666 8.547 1.00 93.94 93 LEU A N 1
ATOM 765 C CA . LEU A 1 93 ? -5.084 -8.367 9.793 1.00 93.94 93 LEU A CA 1
ATOM 766 C C . LEU A 1 93 ? -4.777 -6.875 9.946 1.00 93.94 93 LEU A C 1
ATOM 768 O O . LEU A 1 93 ? -4.912 -6.329 11.039 1.00 93.94 93 LEU A O 1
ATOM 772 N N . VAL A 1 94 ? -4.388 -6.210 8.857 1.00 95.62 94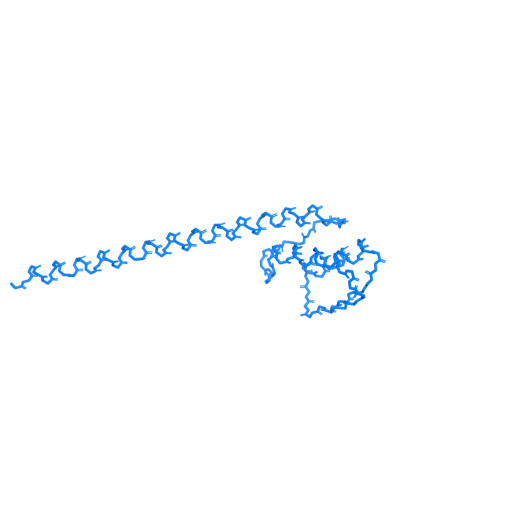 VAL A N 1
ATOM 773 C CA . VAL A 1 94 ? -4.112 -4.768 8.851 1.00 95.62 94 VAL A CA 1
ATOM 774 C C . VAL A 1 94 ? -5.383 -3.963 9.128 1.00 95.62 94 VAL A C 1
ATOM 776 O O . VAL A 1 94 ? -5.351 -3.026 9.927 1.00 95.62 94 VAL A O 1
ATOM 779 N N . ILE A 1 95 ? -6.509 -4.344 8.518 1.00 97.00 95 ILE A N 1
ATOM 780 C CA . ILE A 1 95 ? -7.811 -3.724 8.778 1.00 97.00 95 ILE A CA 1
ATOM 781 C C . ILE A 1 95 ? -8.224 -3.952 10.234 1.00 97.00 95 ILE A C 1
ATOM 783 O O . ILE A 1 95 ? -8.600 -3.001 10.921 1.00 97.00 95 ILE A O 1
ATOM 787 N N . ALA A 1 96 ? -8.134 -5.194 10.718 1.00 95.62 96 ALA A N 1
ATOM 788 C CA . ALA A 1 96 ? -8.497 -5.541 12.086 1.00 95.62 96 ALA A CA 1
ATOM 789 C C . ALA A 1 96 ? -7.662 -4.761 13.113 1.00 95.62 96 ALA A C 1
ATOM 791 O O . ALA A 1 96 ? -8.218 -4.239 14.081 1.00 95.62 96 ALA A O 1
ATOM 792 N N . ASP A 1 97 ? -6.350 -4.624 12.889 1.00 96.31 97 ASP A N 1
ATOM 793 C CA . ASP A 1 97 ? -5.490 -3.826 13.759 1.00 96.31 97 ASP A CA 1
ATOM 794 C C . ASP A 1 97 ? -5.896 -2.351 13.757 1.00 96.31 97 ASP A C 1
ATOM 796 O O . ASP A 1 97 ? -6.092 -1.779 14.827 1.00 96.31 97 ASP A O 1
ATOM 800 N N . ALA A 1 98 ? -6.105 -1.747 12.584 1.00 97.56 98 ALA A N 1
ATOM 801 C CA . ALA A 1 98 ? -6.479 -0.339 12.481 1.00 97.56 98 ALA A CA 1
ATOM 802 C C . ALA A 1 98 ? -7.838 -0.037 13.145 1.00 97.56 98 ALA A C 1
ATOM 804 O O . ALA A 1 98 ? -7.965 0.937 13.891 1.00 97.56 98 ALA A O 1
ATOM 805 N N . LEU A 1 99 ? -8.847 -0.893 12.939 1.00 97.69 99 LEU A N 1
ATOM 806 C CA . LEU A 1 99 ? -10.150 -0.776 13.609 1.00 97.69 99 LEU A CA 1
ATOM 807 C C . LEU A 1 99 ? -10.015 -0.915 15.132 1.00 97.69 99 LEU A C 1
ATOM 809 O O . LEU A 1 99 ? -10.578 -0.116 15.884 1.00 97.69 99 LEU A O 1
ATOM 813 N N . ARG A 1 100 ? -9.209 -1.879 15.596 1.00 95.94 100 ARG A N 1
ATOM 814 C CA . ARG A 1 100 ? -8.908 -2.053 17.022 1.00 95.94 100 ARG A CA 1
ATOM 815 C C . ARG A 1 100 ? -8.227 -0.817 17.607 1.00 95.94 100 ARG A C 1
ATOM 817 O O . ARG A 1 100 ? -8.624 -0.370 18.676 1.00 95.94 100 ARG A O 1
ATOM 824 N N . GLN A 1 101 ? -7.245 -0.236 16.916 1.00 96.69 101 GLN A N 1
ATOM 825 C CA . GLN A 1 101 ? -6.568 0.989 17.357 1.00 96.69 101 GLN A CA 1
ATOM 826 C C . GLN A 1 101 ? -7.520 2.190 17.444 1.00 96.69 101 GLN A C 1
ATOM 828 O O . GLN A 1 101 ? -7.391 3.012 18.351 1.00 96.69 101 GLN A O 1
ATOM 833 N N . ASN A 1 102 ? -8.500 2.270 16.543 1.00 97.44 102 ASN A N 1
ATOM 834 C CA . ASN A 1 102 ? -9.553 3.281 16.587 1.00 97.44 102 ASN A CA 1
ATOM 835 C C . ASN A 1 102 ? -10.596 3.043 17.688 1.00 97.44 102 ASN A C 1
ATOM 837 O O . ASN A 1 102 ? -11.399 3.938 17.948 1.00 97.44 102 ASN A O 1
ATOM 841 N N . ASN A 1 103 ? -10.601 1.864 18.320 1.00 97.12 103 ASN A N 1
ATOM 842 C CA . ASN A 1 103 ? -11.630 1.408 19.257 1.00 97.12 103 ASN A CA 1
ATOM 843 C C . ASN A 1 103 ? -13.054 1.448 18.670 1.00 97.12 103 ASN A C 1
ATOM 845 O O . ASN A 1 103 ? -14.029 1.563 19.411 1.00 97.12 103 ASN A O 1
ATOM 849 N N . GLN A 1 104 ? -13.188 1.380 17.341 1.00 96.06 104 GLN A N 1
ATOM 850 C CA . GLN A 1 104 ? -14.485 1.407 16.673 1.00 96.06 104 GLN A CA 1
ATOM 851 C C . GLN A 1 104 ? -14.444 0.784 15.280 1.00 96.06 104 GLN A C 1
ATOM 853 O O . GLN A 1 104 ? -13.398 0.683 14.641 1.00 96.06 104 GLN A O 1
ATOM 858 N N . GLY A 1 105 ? -15.641 0.471 14.792 1.00 97.62 105 GLY A N 1
ATOM 859 C CA . GLY A 1 105 ? -15.883 -0.070 13.465 1.00 97.62 105 GLY A CA 1
ATOM 860 C C . GLY A 1 105 ? -15.854 -1.595 13.426 1.00 97.62 105 GLY A C 1
ATOM 861 O O . GLY A 1 105 ? -15.494 -2.260 14.397 1.00 97.62 105 GLY A O 1
ATOM 862 N N . LYS A 1 106 ? -16.302 -2.157 12.304 1.00 98.12 106 LYS A N 1
ATOM 863 C CA . LYS A 1 106 ? -16.409 -3.605 12.112 1.00 98.12 106 LYS A CA 1
ATOM 864 C C . LYS A 1 106 ? -15.998 -4.001 10.700 1.00 98.12 106 LYS A C 1
ATOM 866 O O . LYS A 1 106 ? -16.424 -3.373 9.732 1.00 98.12 106 LYS A O 1
ATOM 871 N N . LEU A 1 107 ? -15.190 -5.053 10.613 1.00 97.94 107 LEU A N 1
ATOM 872 C CA . LEU A 1 107 ? -14.833 -5.717 9.366 1.00 97.94 107 LEU A CA 1
ATOM 873 C C . LEU A 1 107 ? -15.807 -6.872 9.099 1.00 97.94 107 LEU A C 1
ATOM 875 O O . LEU A 1 107 ? -16.085 -7.667 9.997 1.00 97.94 107 LEU A O 1
ATOM 879 N N . TYR A 1 108 ? -16.283 -6.957 7.863 1.00 97.19 108 TYR A N 1
ATOM 880 C CA . TYR A 1 108 ? -16.908 -8.133 7.265 1.00 97.19 108 TYR A CA 1
ATOM 881 C C . TYR A 1 108 ? -15.988 -8.592 6.134 1.00 97.19 108 TYR A C 1
ATOM 883 O O . TYR A 1 108 ? -15.606 -7.763 5.317 1.00 97.19 108 TYR A O 1
ATOM 891 N N . SER A 1 109 ? -15.583 -9.856 6.130 1.00 89.56 109 SER A N 1
ATOM 892 C CA . SER A 1 109 ? -14.586 -10.437 5.220 1.00 89.56 109 SER A CA 1
ATOM 893 C C . SER A 1 109 ? -15.157 -11.729 4.649 1.00 89.56 109 SER A C 1
ATOM 895 O O . SER A 1 109 ? -15.815 -12.437 5.453 1.00 89.56 109 SER A O 1
#

Radius of gyration: 23.71 Å; chains: 1; bounding box: 48×23×73 Å

Organism: NCBI:txid2732867

Foldseek 3Di:
DVPVVVVVVVVVVVVVVVVVVVVVVVVVVVVVVVVVLLVVLQVLLQVLFPDPDDFDPPPPPPDTSNNLSVLLVCCLVVVDQEDEDPDDGRSVRSNVRSNVVSVHHDYDD

Sequence (109 aa):
MDQNIQDELVKQLTNQVRKLNNQQERNIKSQVDQIYTQLESFFWLQRSLKLQGSLPPLRGWPVSPDFLLRLHRWIIEHKPKVIVETGSGASTLVIADALRQNNQGKLYS

pLDDT: mean 91.8, std 8.1, range [56.84, 98.5]

InterPro domains:
  IPR029063 S-adenosyl-L-methionine-dependent methyltransferase superfamily [G3DSA:3.40.50.150] (24-109)